Protein AF-A0A921IKQ5-F1 (afdb_monomer)

Structure (mmCIF, N/CA/C/O backbone):
data_AF-A0A921IKQ5-F1
#
_entry.id   AF-A0A921IKQ5-F1
#
loop_
_atom_site.group_PDB
_atom_site.id
_atom_site.type_symbol
_atom_site.label_atom_id
_atom_site.label_alt_id
_atom_site.label_comp_id
_atom_site.label_asym_id
_atom_site.label_entity_id
_atom_site.label_seq_id
_atom_site.pdbx_PDB_ins_code
_atom_site.Cartn_x
_atom_site.Cartn_y
_atom_site.Cartn_z
_atom_site.occupancy
_atom_site.B_iso_or_equiv
_atom_site.auth_seq_id
_atom_site.auth_comp_id
_atom_site.auth_asym_id
_atom_site.auth_atom_id
_atom_site.pdbx_PDB_model_num
ATOM 1 N N . MET A 1 1 ? 7.099 -15.739 -13.277 1.00 50.19 1 MET A N 1
ATOM 2 C CA . MET A 1 1 ? 8.142 -14.907 -12.637 1.00 50.19 1 MET A CA 1
ATOM 3 C C . MET A 1 1 ? 7.734 -13.469 -12.898 1.00 50.19 1 MET A C 1
ATOM 5 O O . MET A 1 1 ? 7.583 -13.148 -14.067 1.00 50.19 1 MET A O 1
ATOM 9 N N . LYS A 1 2 ? 7.430 -12.662 -11.871 1.00 59.44 2 LYS A N 1
ATOM 10 C CA . LYS A 1 2 ? 7.115 -11.239 -12.094 1.00 59.44 2 LYS A CA 1
ATOM 11 C C . LYS A 1 2 ? 8.355 -10.537 -12.651 1.00 59.44 2 LYS A C 1
ATOM 13 O O . LYS A 1 2 ? 9.467 -10.845 -12.223 1.00 59.44 2 LYS A O 1
ATOM 18 N N . ASP A 1 3 ? 8.165 -9.639 -13.610 1.00 73.88 3 ASP A N 1
ATOM 19 C CA . ASP A 1 3 ? 9.249 -8.877 -14.221 1.00 73.88 3 ASP A CA 1
ATOM 20 C C . ASP A 1 3 ? 10.055 -8.097 -13.175 1.00 73.88 3 ASP A C 1
ATOM 22 O O . ASP A 1 3 ? 9.520 -7.591 -12.184 1.00 73.88 3 ASP A O 1
ATOM 26 N N . LYS A 1 4 ? 11.363 -7.952 -13.420 1.00 76.88 4 LYS A N 1
ATOM 27 C CA . LYS A 1 4 ? 12.296 -7.241 -12.528 1.00 76.88 4 LYS A CA 1
ATOM 28 C C . LYS A 1 4 ? 11.852 -5.795 -12.250 1.00 76.88 4 LYS A C 1
ATOM 30 O O . LYS A 1 4 ? 12.164 -5.246 -11.198 1.00 76.88 4 LYS A O 1
ATOM 35 N N . ALA A 1 5 ? 11.132 -5.175 -13.186 1.00 76.50 5 ALA A N 1
ATOM 36 C CA . ALA A 1 5 ? 10.541 -3.849 -13.018 1.00 76.50 5 ALA A CA 1
ATOM 37 C C . ALA A 1 5 ? 9.404 -3.849 -11.980 1.00 76.50 5 ALA A C 1
ATOM 39 O O . ALA A 1 5 ? 9.389 -3.006 -11.087 1.00 76.50 5 ALA A O 1
ATOM 40 N N . SER A 1 6 ? 8.504 -4.833 -12.044 1.00 76.81 6 SER A N 1
ATOM 41 C CA . SER A 1 6 ? 7.395 -4.985 -11.098 1.00 76.81 6 SER A CA 1
ATOM 42 C C . SER A 1 6 ? 7.897 -5.270 -9.682 1.00 76.81 6 SER A C 1
ATOM 44 O O . SER A 1 6 ? 7.345 -4.749 -8.720 1.00 76.81 6 SER A O 1
ATOM 46 N N . GLN A 1 7 ? 8.975 -6.047 -9.541 1.00 81.56 7 GLN A N 1
ATOM 47 C CA . GLN A 1 7 ? 9.583 -6.311 -8.234 1.00 81.56 7 GLN A CA 1
ATOM 48 C C . GLN A 1 7 ? 10.182 -5.044 -7.600 1.00 81.56 7 GLN A C 1
ATOM 50 O O . GLN A 1 7 ? 9.836 -4.726 -6.465 1.00 81.56 7 GLN A O 1
ATOM 55 N N . GLN A 1 8 ? 10.977 -4.278 -8.358 1.00 85.38 8 GLN A N 1
ATOM 56 C CA . GLN A 1 8 ? 11.544 -3.002 -7.894 1.00 85.38 8 GLN A CA 1
ATOM 57 C C . GLN A 1 8 ? 10.455 -1.994 -7.503 1.00 85.38 8 GLN A C 1
ATOM 59 O O . GLN A 1 8 ? 10.599 -1.281 -6.512 1.00 85.38 8 GLN A O 1
ATOM 64 N N . PHE A 1 9 ? 9.343 -1.958 -8.247 1.00 87.19 9 PHE A N 1
ATOM 65 C CA . PHE A 1 9 ? 8.189 -1.131 -7.901 1.00 87.19 9 PHE A CA 1
ATOM 66 C C . PHE A 1 9 ? 7.601 -1.519 -6.539 1.00 87.19 9 PHE A C 1
ATOM 68 O O . PHE A 1 9 ? 7.446 -0.660 -5.672 1.00 87.19 9 PHE A O 1
ATOM 75 N N . TYR A 1 10 ? 7.311 -2.805 -6.315 1.00 88.94 10 TYR A N 1
ATOM 76 C CA . TYR A 1 10 ? 6.756 -3.245 -5.034 1.00 88.94 10 TYR A CA 1
ATOM 77 C C . TYR A 1 10 ? 7.722 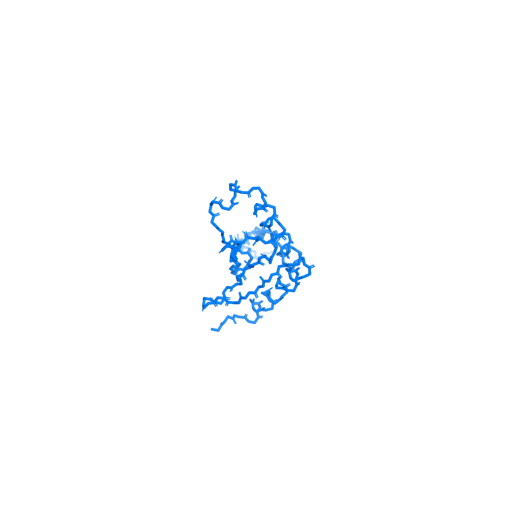-3.024 -3.868 1.00 88.94 10 TYR A C 1
ATOM 79 O O . TYR A 1 10 ? 7.272 -2.687 -2.777 1.00 88.94 10 TYR A O 1
ATOM 87 N N . GLU A 1 11 ? 9.030 -3.184 -4.075 1.00 89.00 11 GLU A N 1
ATOM 88 C CA . GLU A 1 11 ? 10.039 -2.895 -3.050 1.00 89.00 11 GLU A CA 1
ATOM 89 C C . GLU A 1 11 ? 10.052 -1.411 -2.670 1.00 89.00 11 GLU A C 1
ATOM 91 O O . GLU A 1 11 ? 9.983 -1.088 -1.485 1.00 89.00 11 GLU A O 1
ATOM 96 N N . ALA A 1 12 ? 10.036 -0.511 -3.655 1.00 90.75 12 ALA A N 1
ATOM 97 C CA . ALA A 1 12 ? 10.009 0.926 -3.402 1.00 90.75 12 ALA A CA 1
ATOM 98 C C . ALA A 1 12 ? 8.701 1.373 -2.716 1.00 90.75 12 ALA A C 1
ATOM 100 O O . ALA A 1 12 ? 8.737 2.123 -1.740 1.00 90.75 12 ALA A O 1
ATOM 101 N N . VAL A 1 13 ? 7.545 0.852 -3.149 1.00 90.56 13 VAL A N 1
ATOM 102 C CA . VAL A 1 13 ? 6.249 1.109 -2.490 1.00 90.56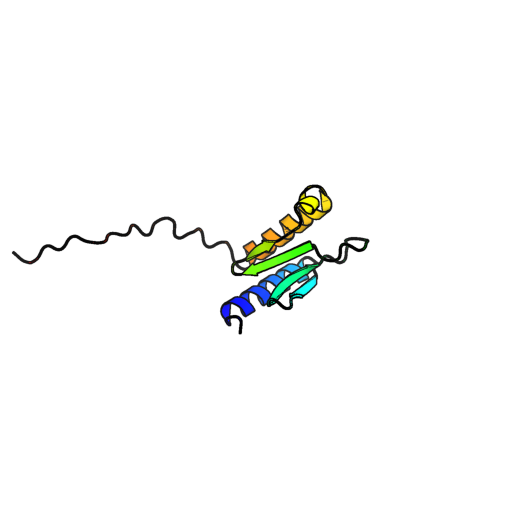 13 VAL A CA 1
ATOM 103 C C . VAL A 1 13 ? 6.241 0.565 -1.062 1.00 90.56 13 VAL A C 1
ATOM 105 O O . VAL A 1 13 ? 5.764 1.226 -0.142 1.00 90.56 13 VAL A O 1
ATOM 108 N N . SER A 1 14 ? 6.796 -0.627 -0.854 1.00 90.50 14 SER A N 1
ATOM 109 C CA . SER A 1 14 ? 6.929 -1.248 0.463 1.00 90.50 14 SER A CA 1
ATOM 110 C C . SER A 1 14 ? 7.767 -0.396 1.419 1.00 90.50 14 SER A C 1
ATOM 112 O O . SER A 1 14 ? 7.387 -0.227 2.577 1.00 90.50 14 SER A O 1
ATOM 114 N N . GLU A 1 15 ? 8.872 0.180 0.946 1.00 91.88 15 GLU A N 1
ATOM 115 C CA . GLU A 1 15 ? 9.723 1.068 1.740 1.00 91.88 15 GLU A CA 1
ATOM 116 C C . GLU A 1 15 ? 9.011 2.379 2.108 1.00 91.88 15 GLU A C 1
ATOM 118 O O . GLU A 1 15 ? 8.983 2.754 3.283 1.00 91.88 15 GLU A O 1
ATOM 123 N N . ALA A 1 16 ? 8.344 3.024 1.144 1.00 91.12 16 ALA A N 1
ATOM 124 C CA . ALA A 1 16 ? 7.555 4.234 1.390 1.00 91.12 16 ALA A CA 1
ATOM 125 C C . ALA A 1 16 ? 6.444 3.997 2.430 1.00 91.12 16 ALA A C 1
ATOM 127 O O . ALA A 1 16 ? 6.277 4.771 3.374 1.00 91.12 16 ALA A O 1
ATOM 128 N N . LEU A 1 17 ? 5.735 2.872 2.311 1.00 90.25 17 LEU A N 1
ATOM 129 C CA . LEU A 1 17 ? 4.690 2.468 3.249 1.00 90.25 17 LEU A CA 1
ATOM 130 C C . LEU A 1 17 ? 5.240 2.189 4.656 1.00 90.25 17 LEU A C 1
ATOM 132 O O . LEU A 1 17 ? 4.639 2.615 5.645 1.00 90.25 17 LEU A O 1
ATOM 136 N N . LYS A 1 18 ? 6.404 1.539 4.771 1.00 89.25 18 LYS A N 1
ATOM 137 C CA . LYS A 1 18 ? 7.067 1.314 6.067 1.00 89.25 18 LYS A CA 1
ATOM 138 C C . LYS A 1 18 ? 7.432 2.620 6.765 1.00 89.25 18 LYS A C 1
ATOM 140 O O . LYS A 1 18 ? 7.187 2.741 7.964 1.00 89.25 18 LYS A O 1
ATOM 145 N N . ASN A 1 19 ? 7.929 3.614 6.026 1.00 88.06 19 ASN A N 1
ATOM 146 C CA . ASN A 1 19 ? 8.248 4.938 6.576 1.00 88.06 19 ASN A CA 1
ATOM 147 C C . ASN A 1 19 ? 7.016 5.653 7.156 1.00 88.06 19 ASN A C 1
ATOM 149 O O . ASN A 1 19 ? 7.141 6.448 8.085 1.00 88.06 19 ASN A O 1
ATOM 153 N N . ARG A 1 20 ? 5.817 5.330 6.656 1.00 86.81 20 ARG A N 1
ATOM 154 C CA . ARG A 1 20 ? 4.537 5.848 7.161 1.00 86.81 20 ARG A CA 1
ATOM 155 C C . ARG A 1 20 ? 3.887 4.971 8.244 1.00 86.81 20 ARG A C 1
ATOM 157 O O . ARG A 1 20 ? 2.833 5.317 8.768 1.00 86.81 20 ARG A O 1
ATOM 164 N N . GLY A 1 21 ? 4.521 3.863 8.637 1.00 85.75 21 GLY A N 1
ATOM 165 C CA . GLY A 1 21 ? 4.035 2.968 9.695 1.00 85.75 21 GLY A CA 1
ATOM 166 C C . GLY A 1 21 ? 3.098 1.855 9.217 1.00 85.75 21 GLY A C 1
ATOM 167 O O . GLY A 1 21 ? 2.408 1.236 10.032 1.00 85.75 21 GLY A O 1
ATOM 168 N N . PHE A 1 22 ? 3.070 1.580 7.914 1.00 88.88 22 PHE A N 1
ATOM 169 C CA . PHE A 1 22 ? 2.386 0.421 7.353 1.00 88.88 22 PHE A CA 1
ATOM 170 C C . PHE A 1 22 ? 3.318 -0.793 7.303 1.00 88.88 22 PHE A C 1
ATOM 172 O O . PHE A 1 22 ? 4.541 -0.686 7.272 1.00 88.88 22 PHE A O 1
ATOM 179 N N . SER A 1 23 ? 2.721 -1.978 7.274 1.00 87.88 23 SER A N 1
ATOM 180 C CA . SER A 1 23 ? 3.414 -3.243 7.045 1.00 87.88 23 SER A CA 1
ATOM 181 C C . SER A 1 23 ? 2.933 -3.864 5.744 1.00 87.88 23 SER A C 1
ATOM 183 O O . SER A 1 23 ? 1.750 -3.811 5.421 1.00 87.88 23 SER A O 1
ATOM 185 N N . THR A 1 24 ? 3.838 -4.485 5.002 1.00 89.75 24 THR A N 1
ATOM 186 C CA . THR A 1 24 ? 3.563 -5.041 3.674 1.00 89.75 24 THR A CA 1
ATOM 187 C C . THR A 1 24 ? 4.012 -6.497 3.595 1.00 89.75 24 THR A C 1
ATOM 189 O O . THR A 1 24 ? 4.976 -6.899 4.248 1.00 89.75 24 THR A O 1
ATOM 192 N N . HIS A 1 25 ? 3.306 -7.307 2.808 1.00 89.06 25 HIS A N 1
ATOM 193 C CA . HIS A 1 25 ? 3.723 -8.668 2.469 1.00 89.06 25 HIS A CA 1
ATOM 194 C C . HIS A 1 25 ? 3.260 -9.034 1.061 1.00 89.06 25 HIS A C 1
ATOM 196 O O . HIS A 1 25 ? 2.282 -8.474 0.570 1.00 89.06 25 HIS A O 1
ATOM 202 N N . PHE A 1 26 ? 3.955 -9.969 0.418 1.00 88.12 26 PHE A N 1
ATOM 203 C CA . PHE A 1 26 ? 3.547 -10.479 -0.886 1.00 88.12 26 PHE A CA 1
ATOM 204 C C . PHE A 1 26 ? 2.477 -11.562 -0.731 1.00 88.12 26 PHE A C 1
ATOM 206 O O . PHE A 1 26 ? 2.614 -12.452 0.110 1.00 88.12 26 PHE A O 1
ATOM 213 N N . THR A 1 27 ? 1.419 -11.472 -1.532 1.00 85.81 27 THR A N 1
ATOM 214 C CA . THR A 1 27 ? 0.388 -12.511 -1.641 1.00 85.81 27 THR A CA 1
ATOM 215 C C . THR A 1 27 ? 0.882 -13.679 -2.495 1.00 85.81 27 THR A C 1
ATOM 217 O O . THR A 1 27 ? 1.906 -13.578 -3.174 1.00 85.81 27 THR A O 1
ATOM 220 N N . GLU A 1 28 ? 0.144 -14.792 -2.503 1.00 84.31 28 GLU A N 1
ATOM 221 C CA . GLU A 1 28 ? 0.435 -15.945 -3.375 1.00 84.31 28 GLU A CA 1
ATOM 222 C C . GLU A 1 28 ? 0.349 -15.578 -4.869 1.00 84.31 28 GLU A C 1
ATOM 224 O O . GLU A 1 28 ? 1.081 -16.118 -5.695 1.00 84.31 28 GLU A O 1
ATOM 229 N N . GLU A 1 29 ? -0.471 -14.578 -5.201 1.00 82.56 29 GLU A N 1
ATOM 230 C CA . GLU A 1 29 ? -0.610 -13.981 -6.539 1.00 82.56 29 GLU A CA 1
ATOM 231 C C . GLU A 1 29 ? 0.529 -12.977 -6.852 1.00 82.56 29 GLU A C 1
ATOM 233 O O . GLU A 1 29 ? 0.628 -12.397 -7.938 1.00 82.56 29 GLU A O 1
ATOM 238 N N . GLY A 1 30 ? 1.439 -12.777 -5.893 1.00 82.94 30 GLY A N 1
ATOM 239 C CA . GLY A 1 30 ? 2.607 -11.907 -5.978 1.00 82.94 30 GLY A CA 1
ATOM 240 C C . GLY A 1 30 ? 2.291 -10.420 -5.832 1.00 82.94 30 GLY A C 1
ATOM 241 O O . GLY A 1 30 ? 3.139 -9.590 -6.159 1.00 82.94 30 GLY A O 1
ATOM 242 N N . GLU A 1 31 ? 1.072 -10.052 -5.453 1.00 88.75 31 GLU A N 1
ATOM 243 C CA . GLU A 1 31 ? 0.661 -8.666 -5.209 1.00 88.75 31 GLU A CA 1
ATOM 244 C C . GLU A 1 31 ? 1.138 -8.187 -3.837 1.00 88.75 31 GLU A C 1
ATOM 246 O O . GLU A 1 31 ? 1.467 -8.994 -2.967 1.00 88.75 31 GLU A O 1
ATOM 251 N N . LEU A 1 32 ? 1.179 -6.871 -3.627 1.00 89.50 32 LEU A N 1
ATOM 252 C CA . LEU A 1 32 ? 1.644 -6.302 -2.365 1.00 89.50 32 LEU A CA 1
ATOM 253 C C . LEU A 1 32 ? 0.453 -5.995 -1.454 1.00 89.50 32 LEU A C 1
ATOM 255 O O . LEU A 1 32 ? -0.266 -5.018 -1.642 1.00 89.50 32 LEU A O 1
ATOM 259 N N . ALA A 1 33 ? 0.246 -6.828 -0.443 1.00 90.38 33 ALA A N 1
ATOM 260 C CA . ALA A 1 33 ? -0.801 -6.651 0.549 1.00 90.38 33 ALA A CA 1
ATOM 261 C C . ALA A 1 33 ? -0.341 -5.732 1.689 1.00 90.38 33 ALA A C 1
ATOM 263 O O . ALA A 1 33 ? 0.658 -6.001 2.366 1.00 90.38 33 ALA A O 1
ATOM 264 N N . VAL A 1 34 ? -1.108 -4.667 1.930 1.00 89.94 34 VAL A N 1
ATOM 265 C CA . VAL A 1 34 ? -0.811 -3.604 2.896 1.00 89.94 34 VAL A CA 1
ATOM 266 C C . VAL A 1 34 ? -1.648 -3.774 4.158 1.00 89.94 34 VAL A C 1
ATOM 268 O O . VAL A 1 34 ? -2.858 -4.002 4.127 1.00 89.94 34 VAL A O 1
ATOM 271 N N . ARG A 1 35 ? -0.986 -3.641 5.300 1.00 87.75 35 ARG A N 1
ATOM 272 C CA . ARG A 1 35 ? -1.528 -3.781 6.649 1.00 87.75 35 ARG A CA 1
ATOM 273 C C . ARG A 1 35 ? -1.156 -2.539 7.449 1.00 87.75 35 ARG A C 1
ATOM 275 O O . ARG A 1 35 ? -0.102 -1.953 7.219 1.00 87.75 35 ARG A O 1
ATOM 282 N N . HIS A 1 36 ? -1.985 -2.150 8.410 1.00 79.56 36 HIS A N 1
ATOM 283 C CA . HIS A 1 36 ? -1.665 -1.041 9.307 1.00 79.56 36 HIS A CA 1
ATOM 284 C C . HIS A 1 36 ? -1.765 -1.503 10.758 1.00 79.56 36 HIS A C 1
ATOM 286 O O . HIS A 1 36 ? -2.829 -1.924 11.209 1.00 79.56 36 HIS A O 1
ATOM 292 N N . ASP A 1 37 ? -0.648 -1.417 11.478 1.00 67.56 37 ASP A N 1
ATOM 293 C CA . ASP A 1 37 ? -0.501 -1.997 12.817 1.00 67.56 37 ASP A CA 1
ATOM 294 C C . ASP A 1 37 ? -1.355 -1.270 13.871 1.00 67.56 37 ASP A C 1
ATOM 296 O O . ASP A 1 37 ? -1.779 -1.851 14.865 1.00 67.56 37 ASP A O 1
ATOM 300 N N . LYS A 1 38 ? -1.713 -0.002 13.616 1.00 64.25 38 LYS A N 1
ATOM 301 C CA . LYS A 1 38 ? -2.529 0.803 14.542 1.00 64.25 38 LYS A CA 1
ATOM 302 C C . LYS A 1 38 ? -4.041 0.623 14.374 1.00 64.25 38 LYS A C 1
ATOM 304 O O . LYS A 1 38 ? -4.791 1.410 14.945 1.00 64.25 38 LYS A O 1
ATOM 309 N N . VAL A 1 39 ? -4.519 -0.328 13.564 1.00 59.91 39 VAL A N 1
ATOM 310 C CA . VAL A 1 39 ? -5.958 -0.646 13.489 1.00 59.91 39 VAL A CA 1
ATOM 311 C C . VAL A 1 39 ? -6.263 -1.721 14.542 1.00 59.91 39 VAL A C 1
ATOM 313 O O . VAL A 1 39 ? -5.955 -2.890 14.309 1.00 59.91 39 VAL A O 1
ATOM 316 N N . PRO A 1 40 ? -6.863 -1.381 1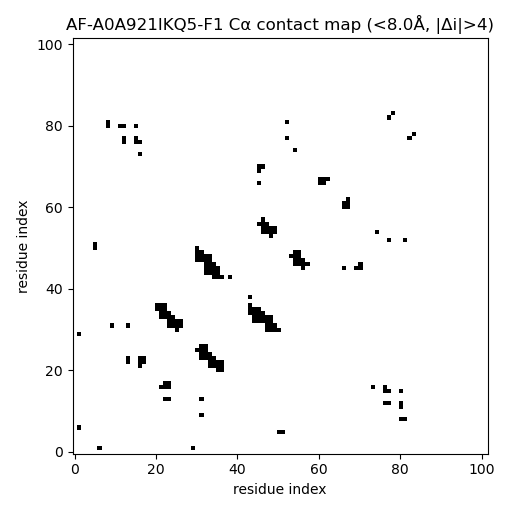5.700 1.00 48.91 40 PRO A N 1
ATOM 317 C CA . PRO A 1 40 ? -7.234 -2.388 16.689 1.00 48.91 40 PRO A CA 1
ATOM 318 C C . PRO A 1 40 ? -8.323 -3.319 16.126 1.00 48.91 40 PRO A C 1
ATOM 320 O O . PRO A 1 40 ? -9.382 -2.863 15.695 1.00 48.91 40 PRO A O 1
ATOM 323 N N . GLY A 1 41 ? -8.066 -4.633 16.127 1.00 55.69 41 GLY A N 1
ATOM 324 C CA . GLY A 1 41 ? -9.025 -5.678 15.740 1.00 55.69 41 GLY A CA 1
ATOM 325 C C . GLY A 1 41 ? -8.529 -6.655 14.662 1.00 55.69 41 GLY A C 1
ATOM 326 O O . GLY A 1 41 ? -7.353 -6.708 14.319 1.00 55.69 41 GLY A O 1
ATOM 327 N N . ASN A 1 42 ? -9.455 -7.450 14.112 1.00 50.91 42 ASN A N 1
ATOM 328 C CA . ASN A 1 42 ? -9.192 -8.470 13.078 1.00 50.91 42 ASN A CA 1
ATOM 329 C C . ASN A 1 42 ? -9.021 -7.899 11.654 1.00 50.91 42 ASN A C 1
ATOM 331 O O . ASN A 1 42 ? -8.836 -8.643 10.692 1.00 50.91 42 ASN A O 1
ATOM 335 N N . LEU A 1 43 ? -9.075 -6.576 11.495 1.00 57.19 43 LEU A N 1
ATOM 336 C CA . LEU A 1 43 ? -8.922 -5.897 10.209 1.00 57.19 43 LEU A CA 1
ATOM 337 C C . LEU A 1 43 ? -7.447 -5.616 9.937 1.00 57.19 43 LEU A C 1
ATOM 339 O O . LEU A 1 43 ? -6.989 -4.479 9.940 1.00 57.19 43 LEU A O 1
ATOM 343 N N . LYS A 1 44 ? -6.706 -6.703 9.722 1.00 65.94 44 LYS A N 1
ATOM 344 C CA . LYS A 1 44 ? -5.268 -6.660 9.462 1.00 65.94 44 LYS A CA 1
ATOM 345 C C . LYS A 1 44 ? -4.924 -6.323 8.011 1.00 65.94 44 LYS A C 1
ATOM 347 O O . LYS A 1 44 ? -3.756 -6.094 7.745 1.00 65.94 44 LYS A O 1
ATOM 352 N N . LEU A 1 45 ? -5.863 -6.373 7.066 1.00 70.25 45 LEU A N 1
ATOM 353 C CA . LEU A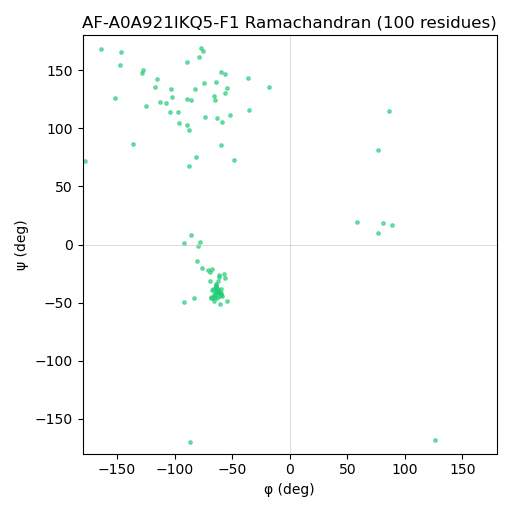 1 45 ? -5.612 -6.075 5.650 1.00 70.25 45 LEU A CA 1
ATOM 354 C C . LEU A 1 45 ? -6.359 -4.796 5.273 1.00 70.25 45 LEU A C 1
ATOM 356 O O . LEU A 1 45 ? -7.570 -4.719 5.472 1.00 70.25 45 LEU A O 1
ATOM 360 N N . LEU A 1 46 ? -5.621 -3.802 4.783 1.00 79.38 46 LEU A N 1
ATOM 361 C CA . LEU A 1 46 ? -6.159 -2.508 4.372 1.00 79.38 46 LEU A CA 1
ATOM 362 C C . LEU A 1 46 ? -6.509 -2.519 2.881 1.00 79.38 46 LEU A C 1
ATOM 364 O O . LEU A 1 46 ? -7.611 -2.148 2.491 1.00 79.38 46 LEU A O 1
ATOM 368 N N . CYS A 1 47 ? -5.564 -2.968 2.059 1.00 88.19 47 CYS A N 1
ATOM 369 C CA . CYS A 1 47 ? -5.706 -3.069 0.615 1.00 88.19 47 CYS A CA 1
ATOM 370 C C . CYS A 1 47 ? -4.619 -3.972 0.026 1.00 88.19 47 CYS A C 1
ATOM 372 O O . CYS A 1 47 ? -3.636 -4.307 0.693 1.00 88.19 47 CYS A O 1
ATOM 374 N N . THR A 1 48 ? -4.794 -4.327 -1.240 1.00 90.44 48 THR A N 1
ATOM 375 C CA . THR A 1 48 ? -3.796 -5.022 -2.051 1.00 90.44 48 THR A CA 1
ATOM 376 C C . THR A 1 48 ? -3.397 -4.127 -3.215 1.00 90.44 48 THR A C 1
ATOM 378 O O . THR A 1 48 ? -4.255 -3.509 -3.842 1.00 90.44 48 THR A O 1
ATOM 381 N N . ILE A 1 49 ? -2.101 -4.035 -3.492 1.00 89.94 49 ILE A N 1
ATOM 382 C CA . ILE A 1 49 ? -1.543 -3.254 -4.592 1.00 89.94 49 ILE A CA 1
ATOM 383 C C . ILE A 1 49 ? -1.141 -4.229 -5.694 1.00 89.94 49 ILE A C 1
ATOM 385 O O . ILE A 1 49 ? -0.239 -5.053 -5.514 1.00 89.94 49 ILE A O 1
ATOM 389 N N . GLY A 1 50 ? -1.832 -4.125 -6.822 1.00 86.88 50 GLY A N 1
ATOM 390 C CA . GLY A 1 50 ? -1.539 -4.853 -8.044 1.00 86.88 50 GLY A CA 1
ATOM 391 C C . GLY A 1 50 ? -0.510 -4.139 -8.918 1.00 86.88 50 GLY A C 1
ATOM 392 O O . GLY A 1 50 ? 0.125 -3.150 -8.533 1.00 86.88 50 GLY A O 1
ATOM 393 N N . GLU A 1 51 ? -0.350 -4.642 -10.140 1.00 82.38 51 GLU A N 1
ATOM 394 C CA . GLU A 1 51 ? 0.556 -4.042 -11.119 1.00 82.38 51 GLU A CA 1
ATOM 395 C C . GLU A 1 51 ? 0.179 -2.595 -11.448 1.00 82.38 51 GLU A C 1
ATOM 397 O O . GLU A 1 51 ? -0.991 -2.210 -11.432 1.00 82.38 51 GLU A O 1
ATOM 402 N N . ASN A 1 52 ? 1.197 -1.786 -11.751 1.00 77.00 52 ASN A N 1
ATOM 403 C CA . ASN A 1 52 ? 1.064 -0.363 -12.078 1.00 77.00 52 ASN A CA 1
ATOM 404 C C . ASN A 1 52 ? 0.410 0.493 -10.976 1.00 77.00 52 ASN A C 1
ATOM 406 O O . ASN A 1 52 ? -0.070 1.588 -11.258 1.00 77.00 52 ASN A O 1
ATOM 410 N N . GLY A 1 53 ? 0.383 0.011 -9.728 1.00 82.06 53 GLY A N 1
ATOM 411 C CA . GLY A 1 53 ? -0.143 0.767 -8.591 1.00 82.06 53 GLY A CA 1
ATOM 412 C C . GLY A 1 53 ? -1.666 0.739 -8.454 1.00 82.06 53 GLY A C 1
ATOM 413 O O . GLY A 1 53 ? -2.224 1.582 -7.755 1.00 82.06 53 GLY A O 1
ATOM 414 N N . VAL A 1 54 ? -2.355 -0.214 -9.094 1.00 86.75 54 VAL A N 1
ATOM 415 C CA . VAL A 1 54 ? -3.798 -0.418 -8.883 1.00 86.75 54 VAL A CA 1
ATOM 416 C C . VAL A 1 54 ? -4.043 -0.886 -7.449 1.00 86.75 54 VAL A C 1
ATOM 418 O O . VAL A 1 54 ? -3.436 -1.856 -7.007 1.00 86.75 54 VAL A O 1
ATOM 421 N N . VAL A 1 55 ? -4.943 -0.219 -6.724 1.00 89.12 55 VAL A N 1
ATOM 422 C CA . VAL A 1 55 ? -5.267 -0.551 -5.329 1.00 89.12 55 VAL A CA 1
ATOM 423 C C . VAL A 1 55 ? -6.642 -1.207 -5.238 1.00 89.12 55 VAL A C 1
ATOM 425 O O . VAL A 1 55 ? -7.654 -0.606 -5.596 1.00 89.12 55 VAL A O 1
ATOM 428 N N . TYR A 1 56 ? -6.682 -2.420 -4.695 1.00 88.75 56 TYR A N 1
ATOM 429 C CA . TYR A 1 56 ? -7.896 -3.176 -4.407 1.00 88.75 56 TYR A CA 1
ATOM 430 C C . TYR A 1 56 ? -8.221 -3.100 -2.912 1.00 88.75 56 TYR A C 1
ATOM 432 O O . TYR A 1 56 ? -7.383 -3.404 -2.064 1.00 88.75 56 TYR A O 1
ATOM 440 N N . CYS A 1 57 ? -9.443 -2.700 -2.567 1.00 86.81 57 CYS A N 1
ATOM 441 C CA . CYS A 1 57 ? -9.934 -2.631 -1.186 1.00 86.81 57 CYS A CA 1
ATOM 442 C C . CYS A 1 57 ? -11.434 -2.952 -1.130 1.00 86.81 57 CYS A C 1
ATOM 444 O O . CYS A 1 57 ? -12.110 -2.984 -2.163 1.00 86.81 57 CYS A O 1
ATOM 446 N N . SER A 1 58 ? -11.976 -3.213 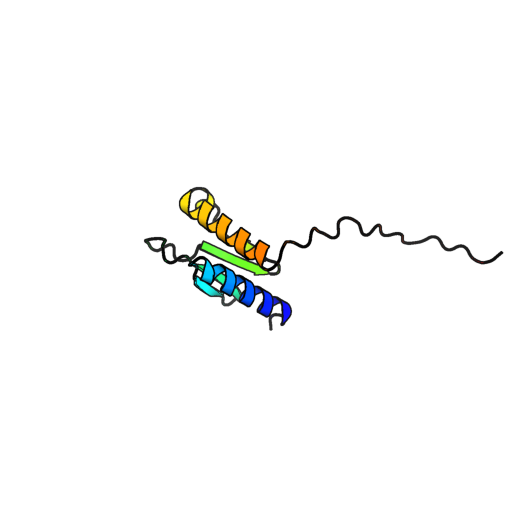0.065 1.00 84.44 58 SER A N 1
ATOM 447 C CA . SER A 1 58 ? -13.412 -3.458 0.199 1.00 84.44 58 SER A CA 1
ATOM 448 C C . SER A 1 58 ? -14.181 -2.148 0.062 1.00 84.44 58 SER A C 1
ATOM 450 O O . SER A 1 58 ? -13.833 -1.136 0.667 1.00 84.44 58 SER A O 1
ATOM 452 N N . SER A 1 59 ? -15.316 -2.170 -0.638 1.00 82.00 59 SER A N 1
ATOM 453 C CA . SER A 1 59 ? -16.220 -1.011 -0.708 1.00 82.00 59 SER A CA 1
ATOM 454 C C . SER A 1 59 ? -16.701 -0.546 0.675 1.00 82.00 59 SER A C 1
ATOM 456 O O . SER A 1 59 ? -17.027 0.625 0.875 1.00 82.00 59 SER A O 1
ATOM 458 N N . SER A 1 60 ? -16.711 -1.453 1.656 1.00 80.06 60 SER A N 1
ATOM 459 C CA . SER A 1 60 ? -17.056 -1.151 3.046 1.00 80.06 60 SER A CA 1
ATOM 460 C C . SER A 1 60 ? -15.983 -0.330 3.765 1.00 80.06 60 SER A C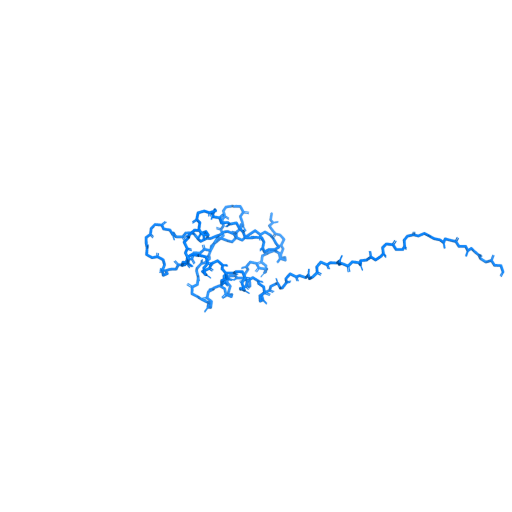 1
ATOM 462 O O . SER A 1 60 ? -16.306 0.363 4.728 1.00 80.06 60 SER A O 1
ATOM 464 N N . ASP A 1 61 ? -14.731 -0.352 3.298 1.00 78.25 61 ASP A N 1
ATOM 465 C CA . ASP A 1 61 ? -13.635 0.412 3.901 1.00 78.25 61 ASP A CA 1
ATOM 466 C C . ASP A 1 61 ? -13.815 1.922 3.690 1.00 78.25 61 ASP A C 1
ATOM 468 O O . ASP A 1 61 ? -13.515 2.699 4.594 1.00 78.25 61 ASP A O 1
ATOM 472 N N . PHE A 1 62 ? -14.434 2.341 2.578 1.00 78.12 62 PHE A N 1
ATOM 473 C CA . PHE A 1 62 ? -14.778 3.748 2.320 1.00 78.12 62 PHE A CA 1
ATOM 474 C C . PHE A 1 62 ? -15.854 4.303 3.255 1.00 78.12 62 PHE A C 1
ATOM 476 O O . PHE A 1 62 ? -15.953 5.518 3.427 1.00 78.12 62 PHE A O 1
ATOM 483 N N . LYS A 1 63 ? -16.663 3.433 3.870 1.00 83.62 63 LYS A N 1
ATOM 484 C CA . LYS A 1 63 ? -17.675 3.847 4.852 1.00 83.62 63 LYS A CA 1
ATOM 485 C C . LYS A 1 63 ? -17.048 4.196 6.202 1.00 83.62 63 LYS A C 1
ATOM 487 O O . LYS A 1 63 ? -17.675 4.889 6.997 1.00 83.62 63 LYS A O 1
ATOM 492 N N . ASN A 1 64 ? -15.829 3.722 6.472 1.00 83.19 64 ASN A N 1
ATOM 493 C CA . ASN A 1 64 ? -15.108 4.022 7.699 1.00 83.19 64 ASN A CA 1
ATOM 494 C C . ASN A 1 64 ? -14.126 5.187 7.453 1.00 83.19 64 ASN A C 1
ATOM 496 O O . ASN A 1 64 ? -13.147 5.007 6.728 1.00 83.19 64 ASN A O 1
ATOM 500 N N . PRO A 1 65 ? -14.328 6.364 8.075 1.00 82.81 65 PRO A N 1
ATOM 501 C CA . PRO A 1 65 ? -13.497 7.541 7.818 1.00 82.81 65 PRO A CA 1
ATOM 502 C C . PRO A 1 65 ? -12.024 7.333 8.196 1.00 82.81 65 PRO A C 1
ATOM 504 O O . PRO A 1 65 ? -11.142 7.876 7.537 1.00 82.81 65 PRO A O 1
ATOM 507 N N . PHE A 1 66 ? -11.740 6.513 9.212 1.00 82.12 66 PHE A N 1
ATOM 508 C CA . PHE A 1 66 ? -10.369 6.193 9.610 1.00 82.12 66 PHE A CA 1
ATOM 509 C C . PHE A 1 66 ? -9.661 5.352 8.545 1.00 82.12 66 PHE A C 1
ATOM 511 O O . PHE A 1 66 ? -8.542 5.660 8.146 1.00 82.12 66 PHE A O 1
ATOM 518 N N . LYS A 1 67 ? -10.336 4.318 8.031 1.00 82.94 67 LYS A N 1
ATOM 519 C CA . LYS A 1 67 ? -9.785 3.480 6.959 1.00 82.94 67 LYS A CA 1
ATOM 520 C C . LYS A 1 67 ? -9.655 4.230 5.644 1.00 82.94 67 LYS A C 1
ATOM 522 O O . LYS A 1 67 ? -8.658 4.047 4.958 1.00 82.94 67 LYS A O 1
ATOM 527 N N . LYS A 1 68 ? -10.628 5.082 5.315 1.00 85.62 68 LYS A N 1
ATOM 528 C CA . LYS A 1 68 ? -10.561 5.947 4.138 1.00 85.62 68 LYS A CA 1
ATOM 529 C C . LYS A 1 68 ? -9.284 6.790 4.160 1.00 85.62 68 LYS A C 1
ATOM 531 O O . LYS A 1 68 ? -8.540 6.754 3.190 1.00 85.62 68 LYS A O 1
ATOM 536 N N . LYS A 1 69 ? -8.987 7.442 5.288 1.00 86.94 69 LYS A N 1
ATOM 537 C CA . LYS A 1 69 ? -7.761 8.232 5.441 1.00 86.94 69 LYS A CA 1
ATOM 538 C C . LYS A 1 69 ? -6.494 7.388 5.257 1.00 86.94 69 LYS A C 1
ATOM 540 O O . LYS A 1 69 ? -5.579 7.801 4.559 1.00 86.94 69 LYS A O 1
ATOM 545 N N . LEU A 1 70 ? -6.455 6.186 5.834 1.00 87.38 70 LEU A N 1
ATOM 546 C CA . LEU A 1 70 ? -5.325 5.270 5.642 1.00 87.38 70 LEU A CA 1
ATOM 547 C C . LEU A 1 70 ? -5.161 4.848 4.172 1.00 87.38 70 LEU A C 1
ATOM 549 O O . LEU A 1 70 ? -4.037 4.746 3.697 1.00 87.38 70 LEU A O 1
ATOM 553 N N . LEU A 1 71 ? -6.258 4.619 3.443 1.00 88.38 71 LEU A N 1
ATOM 554 C CA . LEU A 1 71 ? -6.215 4.317 2.008 1.00 88.38 71 LEU A CA 1
ATOM 555 C C . LEU A 1 71 ? -5.687 5.507 1.195 1.00 88.38 71 LEU A C 1
ATOM 557 O O . LEU A 1 71 ? -4.925 5.302 0.254 1.00 88.38 71 LEU A O 1
ATOM 561 N N . GLU A 1 72 ? -6.053 6.735 1.568 1.00 89.00 72 GLU A N 1
ATOM 562 C CA . GLU A 1 72 ? -5.517 7.959 0.960 1.00 89.00 72 GLU A CA 1
ATOM 563 C C . GLU A 1 72 ? -3.993 8.062 1.169 1.00 89.00 72 GLU A C 1
ATOM 565 O O . GLU A 1 72 ? -3.266 8.283 0.204 1.00 89.00 72 GLU A O 1
ATOM 570 N N . GLU A 1 73 ? -3.484 7.776 2.372 1.00 90.06 73 GLU A N 1
ATOM 571 C CA . GLU A 1 73 ? -2.035 7.758 2.653 1.00 90.06 73 GLU A CA 1
ATOM 572 C C . GLU A 1 73 ? -1.277 6.664 1.874 1.00 90.06 73 GLU A C 1
ATOM 574 O O . GLU A 1 73 ? -0.125 6.856 1.462 1.00 90.06 73 GLU A O 1
ATOM 579 N N . VAL A 1 74 ? -1.913 5.509 1.643 1.00 89.75 74 VAL A N 1
ATOM 580 C CA . VAL A 1 74 ? -1.350 4.455 0.785 1.00 89.75 74 VAL A CA 1
ATOM 581 C C . VAL A 1 74 ? -1.248 4.938 -0.662 1.00 89.75 74 VAL A C 1
ATOM 583 O O . VAL A 1 74 ? -0.208 4.753 -1.291 1.00 89.75 74 VAL A O 1
ATOM 586 N N . LEU A 1 75 ? -2.294 5.582 -1.186 1.00 89.62 75 LEU A N 1
ATOM 587 C CA . LEU A 1 75 ? -2.292 6.129 -2.545 1.00 89.62 75 LEU A CA 1
ATOM 588 C C . LEU A 1 75 ? -1.218 7.207 -2.728 1.00 89.62 75 LEU A C 1
ATOM 590 O O . LEU A 1 75 ? -0.532 7.206 -3.748 1.00 89.62 75 LEU A O 1
ATOM 594 N N . GLU A 1 76 ? -1.024 8.080 -1.739 1.00 90.50 76 GLU A N 1
ATOM 595 C CA . GLU A 1 76 ? 0.060 9.068 -1.754 1.00 90.50 76 GLU A CA 1
ATOM 596 C C . GLU A 1 76 ? 1.440 8.407 -1.818 1.00 90.50 76 GLU A C 1
ATOM 598 O O . GLU A 1 76 ? 2.288 8.832 -2.598 1.00 90.50 76 GLU A O 1
ATOM 603 N N . SER A 1 77 ? 1.651 7.328 -1.059 1.00 90.00 77 SER A N 1
ATOM 604 C CA . SER A 1 77 ? 2.923 6.587 -1.058 1.00 90.00 77 SER A CA 1
ATOM 605 C C . SER A 1 77 ? 3.217 5.958 -2.422 1.00 90.00 77 SER A C 1
ATOM 607 O O . SER A 1 77 ? 4.353 5.965 -2.890 1.00 90.00 77 SER A O 1
ATOM 609 N N . ILE A 1 78 ? 2.186 5.429 -3.087 1.00 89.38 78 ILE A N 1
ATOM 610 C CA . ILE A 1 78 ? 2.305 4.904 -4.453 1.00 89.38 78 ILE A CA 1
ATOM 611 C C . ILE A 1 78 ? 2.650 6.042 -5.420 1.00 89.38 78 ILE A C 1
ATOM 613 O O . ILE A 1 78 ? 3.533 5.874 -6.257 1.00 89.38 78 ILE A O 1
ATOM 617 N N . TYR A 1 79 ? 2.000 7.201 -5.281 1.00 87.12 79 TYR A N 1
ATOM 618 C CA . TYR A 1 79 ? 2.235 8.376 -6.123 1.00 87.12 79 TYR A CA 1
ATOM 619 C C . TYR A 1 79 ? 3.654 8.947 -5.970 1.00 87.12 79 TYR A C 1
ATOM 621 O O . TYR A 1 79 ? 4.230 9.423 -6.945 1.00 87.12 79 TYR A O 1
ATOM 629 N N . GLU A 1 80 ? 4.236 8.896 -4.770 1.00 86.25 80 GLU A N 1
ATOM 630 C CA . GLU A 1 80 ? 5.622 9.318 -4.522 1.00 86.25 80 GLU A CA 1
ATOM 631 C C . GLU A 1 80 ? 6.641 8.410 -5.220 1.00 86.25 80 GLU A C 1
ATOM 633 O O . GLU A 1 80 ? 7.647 8.888 -5.741 1.00 86.25 80 GLU A O 1
ATOM 638 N N . VAL A 1 81 ? 6.373 7.103 -5.245 1.00 85.56 81 VAL A N 1
ATOM 639 C CA . VAL A 1 81 ? 7.285 6.091 -5.794 1.00 85.56 81 VAL A CA 1
ATOM 640 C C . VAL A 1 81 ? 7.159 5.965 -7.308 1.00 85.56 81 VAL A C 1
ATOM 642 O O . VAL A 1 81 ? 8.154 5.909 -8.029 1.00 85.56 81 VAL A O 1
ATOM 645 N N . ALA A 1 82 ? 5.928 5.900 -7.796 1.00 77.31 82 ALA A N 1
ATOM 646 C CA . ALA A 1 82 ? 5.616 5.859 -9.208 1.00 77.31 82 ALA A CA 1
ATOM 647 C C . ALA A 1 82 ? 4.453 6.818 -9.437 1.00 77.31 82 ALA A C 1
ATOM 649 O O . ALA A 1 82 ? 3.291 6.394 -9.408 1.00 77.31 82 ALA A O 1
ATOM 650 N N . PRO A 1 83 ? 4.735 8.115 -9.664 1.00 68.12 83 PRO A N 1
ATOM 651 C CA . PRO A 1 83 ? 3.683 9.024 -10.061 1.00 68.12 83 PRO A CA 1
ATOM 652 C C . PRO A 1 83 ? 3.025 8.413 -11.297 1.00 68.12 83 PRO A C 1
ATOM 654 O O . PRO A 1 83 ? 3.752 7.939 -12.183 1.00 68.12 83 PRO A O 1
ATOM 657 N N . PRO A 1 84 ? 1.681 8.383 -11.368 1.00 59.25 84 PRO A N 1
ATOM 658 C CA . PRO A 1 84 ? 0.988 7.956 -12.560 1.00 59.25 84 PRO A CA 1
ATOM 659 C C . PRO A 1 84 ? 1.602 8.789 -13.662 1.00 59.25 84 PRO A C 1
ATOM 661 O O . PRO A 1 84 ? 1.492 10.019 -13.663 1.00 59.25 84 PRO A O 1
ATOM 664 N N . THR A 1 85 ? 2.354 8.129 -14.542 1.00 52.16 85 THR A N 1
ATOM 665 C CA . THR A 1 85 ? 2.876 8.785 -15.720 1.00 52.16 85 THR A CA 1
ATOM 666 C C . THR A 1 85 ? 1.607 9.243 -16.387 1.00 52.16 85 THR A C 1
ATOM 668 O O . THR A 1 85 ? 0.821 8.398 -16.829 1.00 52.16 85 THR A O 1
AT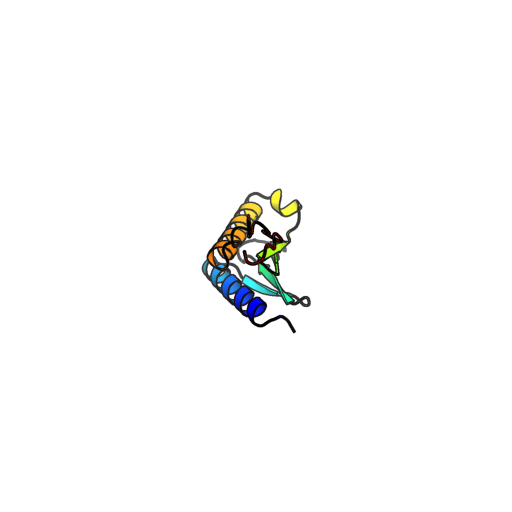OM 671 N N . ARG A 1 86 ? 1.333 10.557 -16.299 1.00 44.47 86 ARG A N 1
ATOM 672 C CA . ARG A 1 86 ? 0.229 11.225 -16.9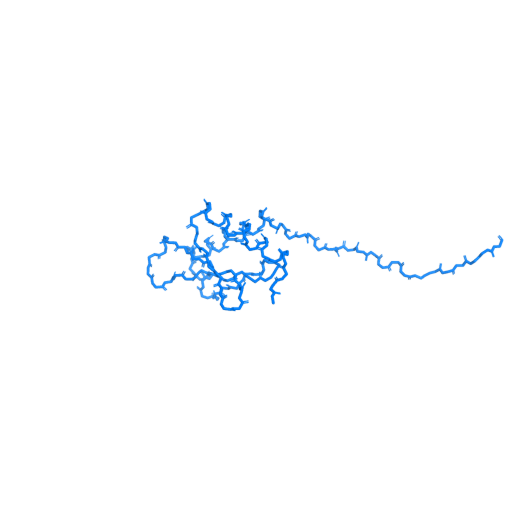77 1.00 44.47 86 ARG A CA 1
ATOM 673 C C . ARG A 1 86 ? 0.142 10.491 -18.287 1.00 44.47 86 ARG A C 1
ATOM 675 O O . ARG A 1 86 ? 1.169 10.433 -18.973 1.00 44.47 86 ARG A O 1
ATOM 682 N N . GLN A 1 87 ? -0.984 9.807 -18.512 1.00 43.81 87 GLN A N 1
ATOM 683 C CA . GLN A 1 87 ? -1.176 8.982 -19.693 1.00 43.81 87 GLN A CA 1
ATOM 684 C C . GLN A 1 87 ? -0.500 9.681 -20.858 1.00 43.81 87 GLN A C 1
ATOM 686 O O . GLN A 1 87 ? -0.540 10.912 -20.925 1.00 43.81 87 GLN A O 1
ATOM 691 N N . GLN A 1 88 ? 0.105 8.902 -21.744 1.00 43.31 88 GLN A N 1
ATOM 692 C CA . GLN A 1 88 ? 0.399 9.289 -23.114 1.00 43.31 88 GLN A CA 1
ATOM 693 C C . GLN A 1 88 ? -0.866 9.906 -23.747 1.00 43.31 88 GLN A C 1
ATOM 695 O O . GLN A 1 88 ? -1.571 9.297 -24.543 1.00 43.31 88 GLN A O 1
ATOM 700 N N . SER A 1 89 ? -1.216 11.117 -23.341 1.00 40.00 89 SER A N 1
ATOM 701 C CA . SER A 1 89 ? -2.312 11.910 -23.821 1.00 40.00 89 SER A CA 1
ATOM 702 C C . SER A 1 89 ? -1.686 12.624 -24.995 1.00 40.00 89 SER A C 1
ATOM 704 O O . SER A 1 89 ? -0.931 13.580 -24.819 1.00 40.00 89 SER A O 1
ATOM 706 N N . ALA A 1 90 ? -1.962 12.054 -26.164 1.00 43.34 90 ALA A N 1
ATOM 707 C CA . ALA A 1 90 ? -1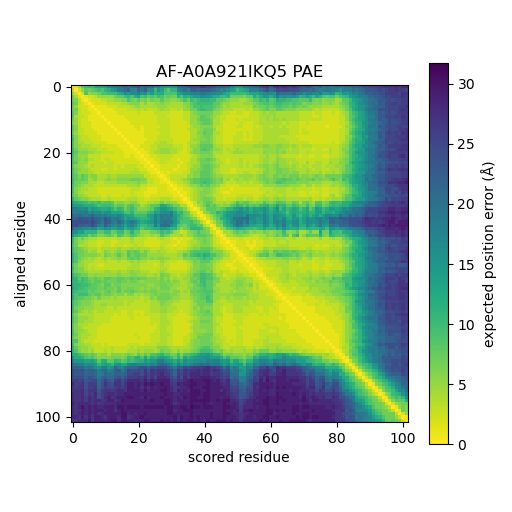.490 12.435 -27.484 1.00 43.34 90 ALA A CA 1
ATOM 708 C C . ALA A 1 90 ? -0.045 12.028 -27.819 1.00 43.34 90 ALA A C 1
ATOM 710 O O . ALA A 1 90 ? 0.855 12.853 -27.924 1.00 43.34 90 ALA A O 1
ATOM 711 N N . SER A 1 91 ? 0.141 10.771 -28.223 1.00 40.19 91 SER A N 1
ATOM 712 C CA . SER A 1 91 ? 0.747 10.615 -29.548 1.00 40.19 91 SER A CA 1
ATOM 713 C C . SER A 1 91 ? -0.343 10.980 -30.562 1.00 40.19 91 SER A C 1
ATOM 715 O O . SER A 1 91 ? -1.296 10.207 -30.697 1.00 40.19 91 SER A O 1
ATOM 717 N N . PRO A 1 92 ? -0.278 12.107 -31.299 1.00 47.06 92 PRO A N 1
ATOM 718 C CA . PRO A 1 92 ? -0.989 12.135 -32.558 1.00 47.06 92 PRO A CA 1
ATOM 719 C C . PRO A 1 92 ? -0.328 11.053 -33.407 1.00 47.06 92 PRO A C 1
ATOM 721 O O . PRO A 1 92 ? 0.824 11.186 -33.824 1.00 47.06 92 PRO A O 1
ATOM 724 N N . LYS A 1 93 ? -1.045 9.951 -33.642 1.00 50.50 93 LYS A N 1
ATOM 725 C CA . LYS A 1 93 ? -0.742 9.051 -34.751 1.00 50.50 93 LYS A CA 1
ATOM 726 C C . LYS A 1 93 ? -0.851 9.870 -36.037 1.00 50.50 93 LYS A C 1
ATOM 728 O O . LYS A 1 93 ? -1.888 9.865 -36.690 1.00 50.50 93 LYS A O 1
ATOM 733 N N . ARG A 1 94 ? 0.216 10.561 -36.437 1.00 44.78 94 ARG A N 1
ATOM 734 C CA . ARG A 1 94 ? 0.386 10.986 -37.825 1.00 44.78 94 ARG A CA 1
ATOM 735 C C . ARG A 1 94 ? 0.933 9.790 -38.593 1.00 44.78 94 ARG A C 1
ATOM 737 O O . ARG A 1 94 ? 2.117 9.677 -38.877 1.00 44.78 94 ARG A O 1
ATOM 744 N N . SER A 1 95 ? 0.041 8.842 -38.863 1.00 52.88 95 SER A N 1
ATOM 745 C CA . SER A 1 95 ? 0.258 7.857 -39.912 1.00 52.88 95 SER A CA 1
ATOM 746 C C . SER A 1 95 ? -0.297 8.408 -41.221 1.00 52.88 95 SER A C 1
ATOM 748 O O . SER A 1 95 ? -1.485 8.694 -41.311 1.00 52.88 95 SER A O 1
ATOM 750 N N . ARG A 1 96 ? 0.597 8.424 -42.215 1.00 50.12 96 ARG A N 1
ATOM 751 C CA . ARG A 1 96 ? 0.377 8.382 -43.670 1.00 50.12 96 ARG A CA 1
ATOM 752 C C . ARG A 1 96 ? 0.120 9.697 -44.410 1.00 50.12 96 ARG A C 1
ATOM 754 O O . ARG A 1 96 ? -0.927 10.318 -44.305 1.00 50.12 96 ARG A O 1
ATOM 761 N N . GLY A 1 97 ? 1.088 9.993 -45.273 1.00 42.06 97 GLY A N 1
ATOM 762 C CA . GLY A 1 97 ? 0.999 10.907 -46.403 1.00 42.06 97 GLY A CA 1
ATOM 763 C C . GLY A 1 97 ? 2.322 10.912 -47.164 1.00 42.06 97 GLY A C 1
ATOM 764 O O . GLY A 1 97 ? 3.099 11.845 -47.029 1.00 42.06 97 GLY A O 1
ATOM 765 N N . ASN A 1 98 ? 2.598 9.820 -47.877 1.00 52.81 98 ASN A N 1
ATOM 766 C CA . ASN A 1 98 ? 3.616 9.741 -48.922 1.00 52.81 98 ASN A CA 1
ATOM 767 C C . ASN A 1 98 ? 3.340 10.826 -49.981 1.00 52.81 98 ASN A C 1
ATOM 769 O O . ASN A 1 98 ? 2.211 10.880 -50.466 1.00 52.81 98 ASN A O 1
ATOM 773 N N . LEU A 1 99 ? 4.331 11.628 -50.372 1.00 51.19 99 LEU A N 1
ATOM 774 C CA . LEU A 1 99 ? 4.455 12.030 -51.771 1.00 51.19 99 LEU A CA 1
ATOM 775 C C . LEU A 1 99 ? 5.919 12.307 -52.104 1.00 51.19 99 LEU A C 1
ATOM 777 O O . LEU A 1 99 ? 6.631 13.033 -51.413 1.00 51.19 99 LEU A O 1
ATOM 781 N N . GLU A 1 100 ? 6.327 11.618 -53.151 1.00 56.59 100 GLU A N 1
ATOM 782 C CA . GLU A 1 100 ? 7.658 11.490 -53.691 1.00 56.59 100 GLU A CA 1
ATOM 783 C C . GLU A 1 100 ? 8.101 12.747 -54.453 1.00 56.59 100 GLU A C 1
ATOM 785 O O . GLU A 1 100 ? 7.307 13.626 -54.776 1.00 56.59 100 GLU A O 1
ATOM 790 N N . ARG A 1 101 ? 9.410 12.770 -54.720 1.00 48.84 101 ARG A N 1
ATOM 791 C CA . ARG A 1 101 ? 10.157 13.592 -55.683 1.00 48.84 101 ARG A CA 1
ATOM 792 C C . ARG A 1 101 ? 9.335 14.249 -56.808 1.00 48.84 101 ARG A C 1
ATOM 794 O O . ARG A 1 101 ? 8.615 13.564 -57.531 1.00 48.84 101 ARG A O 1
ATOM 801 N N . GLY A 1 102 ? 9.634 15.528 -57.040 1.00 49.16 102 GLY A N 1
ATOM 802 C CA . GLY A 1 102 ? 9.487 16.253 -58.304 1.00 49.16 102 GLY A CA 1
ATOM 803 C C . GLY A 1 102 ? 10.563 17.321 -58.380 1.00 49.16 102 GLY A C 1
ATOM 804 O O . GLY A 1 102 ? 10.494 18.236 -57.534 1.00 49.16 102 GLY A O 1
#

Nearest PDB structures (foldseek):
  7b1f-assembly1_B  TM=4.870E-01  e=6.686E-01  Homo sapiens
  4dzo-assembly1_B  TM=4.814E-01  e=9.078E-01  Homo sapiens
  5d1o-assembly1_A  TM=4.455E-01  e=2.903E+00  Methanothermobacter thermautotrophicus str. Delta H
  1omh-assembly1_A  TM=3.577E-01  e=5.353E+00  Escherichia coli

Mean predicted aligned error: 10.95 Å

Secondary structure (DSSP, 8-state):
---HHHHHHHHHHHHHHHHTTEEEEE-TTS-EEEEETTS-SS----EEE-GGG-EE--TTGGGSHHHHHHHHHHHHHHHHHS------TT------------

Sequence (102 aa):
MKDKASQQFYEAVSEALKNRGFSTHFTEEGELAVRHDKVPGNLKLLCTIGENGVVYCSSSDFKNPFKKKLLEEVLESIYEVAPPTRQQSASPKRSRGNLERG

pLDDT: mean 75.74, std 16.38, range [40.0, 91.88]

Radius of gyration: 19.36 Å; Cα contacts (8 Å, |Δi|>4): 99; chains: 1; bounding box: 30×32×75 Å

Organism: NCBI:txid214851

Solvent-accessible surface area (backbone atoms only — not comparable to full-atom values): 6336 Å² total; per-residue (Å²): 131,82,54,74,67,59,52,54,49,53,50,50,35,45,50,48,35,42,78,74,59,35,48,69,47,72,45,97,89,67,32,44,35,35,22,45,80,86,48,90,69,91,62,54,68,64,36,36,34,45,78,96,70,44,74,48,61,60,79,68,43,66,74,35,69,70,50,36,52,54,52,52,55,52,53,50,33,38,39,74,68,54,52,76,69,72,66,85,79,71,74,78,82,84,75,88,80,90,80,79,92,130

Foldseek 3Di:
DPDPVQVVLLVQLQVLCVVVQWHWDADPVRWIWIAHPPPPDPPGTLWTADPPRDTGGDPVLCVDPVSVVVVVSSSVSSCVSPNNPPPPPDPPPPPDDDDDDD